Protein AF-A0A6C0DTZ5-F1 (afdb_monomer_lite)

Structure (mmCIF, N/CA/C/O backbone):
data_AF-A0A6C0DTZ5-F1
#
_entry.id   AF-A0A6C0DTZ5-F1
#
loop_
_atom_site.group_PDB
_atom_site.id
_atom_site.type_symbol
_atom_site.label_atom_id
_atom_site.label_alt_id
_atom_site.label_comp_id
_atom_site.label_asym_id
_atom_site.label_entity_id
_atom_site.label_seq_id
_atom_site.pdbx_PDB_ins_code
_atom_site.Cartn_x
_atom_site.Cartn_y
_atom_site.Cartn_z
_atom_site.occupancy
_atom_site.B_iso_or_equiv
_atom_site.auth_seq_id
_atom_site.auth_comp_id
_atom_site.auth_asym_id
_atom_site.auth_atom_id
_atom_site.pdbx_PDB_model_num
ATOM 1 N N . MET A 1 1 ? -18.848 19.310 13.574 1.00 46.12 1 MET A N 1
ATOM 2 C CA . MET A 1 1 ? -18.936 17.862 13.300 1.00 46.12 1 MET A CA 1
ATOM 3 C C . MET A 1 1 ? -18.541 17.662 11.852 1.00 46.12 1 MET A C 1
ATOM 5 O O . MET A 1 1 ? -19.363 17.896 10.980 1.00 46.12 1 MET A O 1
ATOM 9 N N . GLU A 1 2 ? -17.283 17.332 11.573 1.00 58.78 2 GLU A N 1
ATOM 10 C CA . GLU A 1 2 ? -16.957 16.847 10.229 1.00 58.78 2 GLU A CA 1
ATOM 11 C C . GLU A 1 2 ? -17.621 15.480 10.046 1.00 58.78 2 GLU A C 1
ATOM 13 O O . GLU A 1 2 ? -17.619 14.657 10.965 1.00 58.78 2 GLU A O 1
ATOM 18 N N . SER A 1 3 ? -18.248 15.264 8.890 1.00 81.94 3 SER A N 1
ATOM 19 C CA . SER A 1 3 ? -18.890 13.987 8.575 1.00 81.94 3 SER A CA 1
ATOM 20 C C . SER A 1 3 ? -17.844 12.871 8.601 1.00 81.94 3 SER A C 1
ATOM 22 O O . SER A 1 3 ? -16.764 13.026 8.031 1.00 81.94 3 SER A O 1
ATOM 24 N N . GLN A 1 4 ? -18.155 11.731 9.232 1.00 81.19 4 GLN A N 1
ATOM 25 C CA . GLN A 1 4 ? -17.266 10.559 9.243 1.00 81.19 4 GLN A CA 1
ATOM 26 C C . GLN A 1 4 ? -16.823 10.166 7.827 1.00 81.19 4 GLN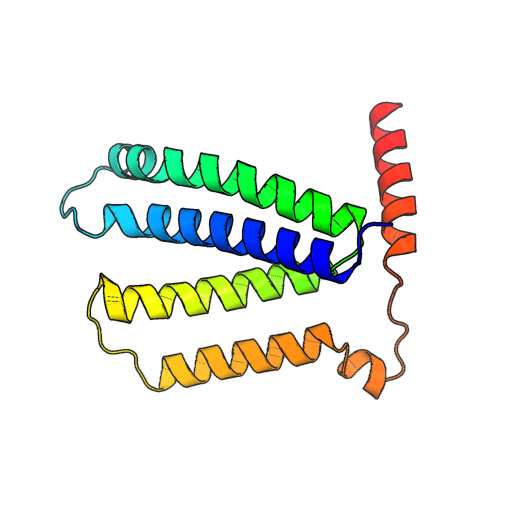 A C 1
ATOM 28 O O . GLN A 1 4 ? -15.672 9.791 7.627 1.00 81.19 4 GLN A O 1
ATOM 33 N N . VAL A 1 5 ? -17.700 10.341 6.835 1.00 86.00 5 VAL A N 1
ATOM 34 C CA . VAL A 1 5 ? -17.412 10.069 5.421 1.00 86.00 5 VAL A CA 1
ATOM 35 C C . VAL A 1 5 ? -16.280 10.953 4.890 1.00 86.00 5 VAL A C 1
ATOM 37 O O . VAL A 1 5 ? -15.402 10.461 4.189 1.00 86.00 5 VAL A O 1
ATOM 40 N N . ILE A 1 6 ? -16.252 12.237 5.261 1.00 89.50 6 ILE A N 1
ATOM 41 C CA . ILE A 1 6 ? -15.192 13.167 4.841 1.00 89.50 6 ILE A CA 1
ATOM 42 C C . ILE A 1 6 ? -13.842 12.716 5.408 1.00 89.50 6 ILE A C 1
ATOM 44 O O . ILE A 1 6 ? -12.853 12.691 4.681 1.00 89.50 6 ILE A O 1
ATOM 48 N N . ASN A 1 7 ? -13.811 12.283 6.672 1.00 89.25 7 ASN A N 1
ATOM 49 C CA . ASN A 1 7 ? -12.591 11.774 7.303 1.00 89.25 7 ASN A CA 1
ATOM 50 C C . ASN A 1 7 ? -12.082 10.492 6.639 1.00 89.25 7 ASN A C 1
ATOM 52 O O . ASN A 1 7 ? -10.876 10.351 6.450 1.00 89.25 7 ASN A O 1
ATOM 56 N N . TYR A 1 8 ? -12.982 9.592 6.233 1.00 89.12 8 TYR A N 1
ATOM 57 C CA . TYR A 1 8 ? -12.628 8.413 5.440 1.00 89.12 8 TYR A CA 1
ATOM 58 C C . TYR A 1 8 ? -12.036 8.787 4.081 1.00 89.12 8 TYR A C 1
ATOM 60 O O . TYR A 1 8 ? -10.986 8.268 3.713 1.00 89.12 8 TYR A O 1
ATOM 68 N N . ILE A 1 9 ? -12.677 9.702 3.348 1.00 92.44 9 ILE A N 1
ATOM 69 C CA . ILE A 1 9 ? -12.192 10.157 2.038 1.00 92.44 9 ILE A CA 1
ATOM 70 C C . ILE A 1 9 ? -10.809 10.795 2.175 1.00 92.44 9 ILE A C 1
ATOM 72 O O . ILE A 1 9 ? -9.903 10.474 1.407 1.00 92.44 9 ILE A O 1
ATOM 76 N N . LEU A 1 10 ? -10.625 11.669 3.165 1.00 93.88 10 LEU A N 1
ATOM 77 C CA . LEU A 1 10 ? -9.354 12.341 3.412 1.00 93.88 10 LEU A CA 1
ATOM 78 C C . LEU A 1 10 ? -8.257 11.343 3.799 1.00 93.88 10 LEU A C 1
ATOM 80 O O . LEU A 1 10 ? -7.167 11.384 3.230 1.00 93.88 10 LEU A O 1
ATOM 84 N N . PHE A 1 11 ? -8.564 10.413 4.708 1.00 94.38 11 PHE A N 1
ATOM 85 C CA . PHE A 1 11 ? -7.672 9.317 5.079 1.00 94.38 11 PHE A CA 1
ATOM 86 C C . PHE A 1 11 ? -7.237 8.512 3.851 1.00 94.38 11 PHE A C 1
ATOM 88 O O . PHE A 1 11 ? -6.039 8.372 3.612 1.00 94.38 11 PHE A O 1
ATOM 95 N N . PHE A 1 12 ? -8.189 8.029 3.048 1.00 93.88 12 PHE A N 1
ATOM 96 C CA . PHE A 1 12 ? -7.884 7.225 1.867 1.00 93.88 12 PHE A CA 1
ATOM 97 C C . PHE A 1 12 ? -7.110 8.018 0.818 1.00 93.88 12 PHE A C 1
ATOM 99 O O . PHE A 1 12 ? -6.212 7.470 0.193 1.00 93.88 12 PHE A O 1
ATOM 106 N N . THR A 1 13 ? -7.397 9.309 0.652 1.00 95.06 13 THR A N 1
ATOM 107 C CA . THR A 1 13 ? -6.659 10.168 -0.282 1.00 95.06 13 THR A CA 1
ATOM 108 C C . THR A 1 13 ? -5.193 10.283 0.129 1.00 95.06 13 THR A C 1
ATOM 110 O O . THR A 1 13 ? -4.305 10.020 -0.679 1.00 95.06 13 THR A O 1
ATOM 113 N N . LEU A 1 14 ? -4.926 10.613 1.396 1.00 95.88 14 LEU A N 1
ATOM 114 C CA . LEU A 1 14 ? -3.561 10.707 1.924 1.00 95.88 14 LEU A CA 1
ATOM 115 C C . LEU A 1 14 ? -2.836 9.360 1.851 1.00 95.88 14 LEU A C 1
ATOM 117 O O . LEU A 1 14 ? -1.683 9.302 1.432 1.00 95.88 14 LEU A O 1
ATOM 121 N N . PHE A 1 15 ? -3.531 8.281 2.209 1.00 95.06 15 PHE A N 1
ATOM 122 C CA . PHE A 1 15 ? -3.008 6.923 2.141 1.00 95.06 15 PHE A CA 1
ATOM 123 C C . PHE A 1 15 ? -2.617 6.538 0.710 1.00 95.06 15 PHE A C 1
ATOM 125 O O . PHE A 1 15 ? -1.487 6.119 0.479 1.00 95.06 15 PHE A O 1
ATOM 132 N N . VAL A 1 16 ? -3.509 6.730 -0.266 1.00 94.94 16 VAL A N 1
ATOM 133 C CA . VAL A 1 16 ? -3.245 6.406 -1.675 1.00 94.94 16 VAL A CA 1
ATOM 134 C C . VAL A 1 16 ? -2.090 7.239 -2.223 1.00 94.94 16 VAL A C 1
ATOM 136 O O . VAL A 1 16 ? -1.255 6.694 -2.944 1.00 94.94 16 VAL A O 1
ATOM 139 N N . ILE A 1 17 ? -1.999 8.527 -1.872 1.00 95.44 17 ILE A N 1
ATOM 140 C CA . ILE A 1 17 ? -0.881 9.388 -2.285 1.00 95.44 17 ILE A CA 1
ATOM 141 C C . ILE A 1 17 ? 0.441 8.865 -1.713 1.00 95.44 17 ILE A C 1
ATOM 143 O O . ILE A 1 17 ? 1.374 8.642 -2.484 1.00 95.44 17 ILE A O 1
ATOM 147 N N . GLY A 1 18 ? 0.516 8.628 -0.399 1.00 94.62 18 GLY A N 1
ATOM 148 C CA . GLY A 1 18 ? 1.728 8.116 0.248 1.00 94.62 18 GLY A CA 1
ATOM 149 C C . GLY A 1 18 ? 2.166 6.779 -0.347 1.00 94.62 18 GLY A C 1
ATOM 150 O O . GLY A 1 18 ? 3.269 6.651 -0.877 1.00 94.62 18 GLY A O 1
ATOM 151 N N . GLN A 1 19 ? 1.244 5.818 -0.414 1.00 93.81 19 GLN A N 1
ATOM 152 C CA . GLN A 1 19 ? 1.536 4.507 -0.983 1.00 93.81 19 GLN A CA 1
ATOM 153 C C . GLN A 1 19 ? 1.962 4.590 -2.453 1.00 93.81 19 GLN A C 1
ATOM 155 O O . GLN A 1 19 ? 2.898 3.906 -2.859 1.00 93.81 19 GLN A O 1
ATOM 160 N N . SER A 1 20 ? 1.351 5.463 -3.256 1.00 93.38 20 SER A N 1
ATOM 161 C CA . SER A 1 20 ? 1.785 5.672 -4.643 1.00 93.38 20 SER A CA 1
ATOM 162 C C . SER A 1 20 ? 3.213 6.218 -4.723 1.00 93.38 20 SER A C 1
ATOM 164 O O . SER A 1 20 ? 3.978 5.784 -5.583 1.00 93.38 20 SER A O 1
ATOM 166 N N . LEU A 1 21 ? 3.604 7.123 -3.817 1.00 94.38 21 LEU A N 1
ATOM 167 C CA . LEU A 1 21 ? 4.970 7.649 -3.745 1.00 94.38 21 LEU 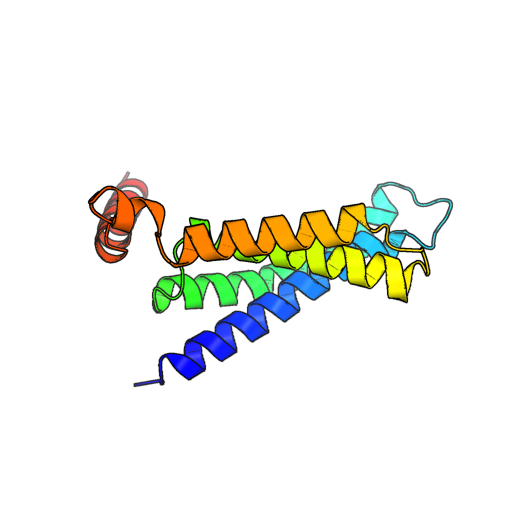A CA 1
ATOM 168 C C . LEU A 1 21 ? 5.979 6.552 -3.401 1.00 94.38 21 LEU A C 1
ATOM 170 O O . LEU A 1 21 ? 6.993 6.449 -4.090 1.00 94.38 21 LEU A O 1
ATOM 174 N N . VAL A 1 22 ? 5.688 5.690 -2.420 1.00 91.50 22 VAL A N 1
ATOM 175 C CA . VAL A 1 22 ? 6.542 4.523 -2.111 1.00 91.50 22 VAL A CA 1
ATOM 176 C C . VAL A 1 22 ? 6.713 3.635 -3.328 1.00 91.50 22 VAL A C 1
ATOM 178 O O . VAL A 1 22 ? 7.830 3.219 -3.639 1.00 91.50 22 VAL A O 1
ATOM 181 N N . MET A 1 23 ? 5.619 3.353 -4.033 1.00 91.50 23 MET A N 1
ATOM 182 C CA . MET A 1 23 ? 5.659 2.509 -5.220 1.00 91.50 23 MET A CA 1
ATOM 183 C C . MET A 1 23 ? 6.531 3.139 -6.309 1.00 91.50 23 MET A C 1
ATOM 185 O O . MET A 1 23 ? 7.421 2.475 -6.832 1.00 91.50 23 MET A O 1
ATOM 189 N N . ILE A 1 24 ? 6.380 4.434 -6.592 1.00 89.75 24 ILE A N 1
ATOM 190 C CA . ILE A 1 24 ? 7.261 5.129 -7.541 1.00 89.75 24 ILE A CA 1
ATOM 191 C C . ILE A 1 24 ? 8.720 5.052 -7.077 1.00 89.75 24 ILE A C 1
ATOM 193 O O . ILE A 1 24 ? 9.579 4.641 -7.853 1.00 89.75 24 ILE A O 1
ATOM 197 N N . GLY A 1 25 ? 9.006 5.370 -5.813 1.00 90.25 25 GLY A N 1
ATOM 198 C CA . GLY A 1 25 ? 10.362 5.331 -5.258 1.00 90.25 25 GLY A CA 1
ATOM 199 C C . GLY A 1 25 ? 11.003 3.941 -5.275 1.00 90.25 25 GLY A C 1
ATOM 200 O O . GLY A 1 25 ? 12.213 3.832 -5.454 1.00 90.25 25 GLY A O 1
ATOM 201 N N . SER A 1 26 ? 10.204 2.881 -5.150 1.00 88.06 26 SER A N 1
ATOM 202 C CA . SER A 1 26 ? 10.677 1.490 -5.213 1.00 88.06 26 SER A CA 1
ATOM 203 C C . SER A 1 26 ? 11.040 1.063 -6.634 1.00 88.06 26 SER A C 1
ATOM 205 O O . SER A 1 26 ? 11.917 0.225 -6.825 1.00 88.06 26 SER A O 1
ATOM 207 N N . PHE A 1 27 ? 10.372 1.636 -7.637 1.00 88.69 27 PHE A N 1
ATOM 208 C CA . PHE A 1 27 ? 10.495 1.225 -9.034 1.00 88.69 27 PHE A CA 1
ATOM 209 C C . PHE A 1 27 ? 11.260 2.218 -9.919 1.00 88.69 27 PHE A C 1
ATOM 211 O O . PHE A 1 27 ? 11.618 1.873 -11.044 1.00 88.69 27 PHE A O 1
ATOM 218 N N . ILE A 1 28 ? 11.575 3.419 -9.423 1.00 88.06 28 ILE A N 1
ATOM 219 C CA . ILE A 1 28 ? 12.303 4.454 -10.173 1.00 88.06 28 ILE A CA 1
ATOM 220 C C . ILE A 1 28 ? 13.701 4.009 -10.608 1.00 88.06 28 ILE A C 1
ATOM 222 O O . ILE A 1 28 ? 14.198 4.461 -11.634 1.00 88.06 28 ILE A O 1
ATOM 226 N N . SER A 1 29 ? 14.330 3.106 -9.856 1.00 87.25 29 SER A N 1
ATOM 227 C CA . SER A 1 29 ? 15.660 2.582 -10.165 1.00 87.25 29 SER A CA 1
ATOM 228 C C . SER A 1 29 ? 15.650 1.515 -11.267 1.00 87.25 29 SER A C 1
ATOM 230 O O . SER A 1 29 ? 16.694 1.263 -11.863 1.00 87.25 29 SER A O 1
ATOM 232 N N . LEU A 1 30 ? 14.491 0.926 -11.597 1.00 83.75 30 LEU A N 1
ATOM 233 C CA . LEU A 1 30 ? 14.384 -0.173 -12.568 1.00 83.75 30 LEU A CA 1
ATOM 234 C C . LEU A 1 30 ? 14.976 0.110 -13.961 1.00 83.75 30 LEU A C 1
ATOM 236 O O . LEU A 1 30 ? 15.568 -0.806 -14.533 1.00 83.75 30 LEU A O 1
ATOM 240 N N . PRO A 1 31 ? 14.823 1.306 -14.565 1.00 85.62 31 PRO A N 1
ATOM 241 C CA . PRO A 1 31 ? 15.328 1.556 -15.917 1.00 85.62 31 PRO A CA 1
ATOM 242 C C . PRO A 1 31 ? 16.859 1.627 -16.008 1.00 85.62 31 PRO A C 1
ATOM 244 O O . PRO A 1 31 ? 17.414 1.580 -17.109 1.00 85.62 31 PRO A O 1
ATOM 247 N N . TYR A 1 32 ? 17.555 1.767 -14.880 1.00 86.69 32 TYR A N 1
ATOM 248 C CA . TYR A 1 32 ? 18.993 1.992 -14.839 1.00 86.69 32 TYR A CA 1
ATOM 249 C C . TYR A 1 32 ? 19.737 0.669 -14.627 1.00 86.69 32 TYR A C 1
ATOM 251 O O . TYR A 1 32 ? 19.561 -0.013 -13.624 1.00 86.69 32 TYR A O 1
ATOM 259 N N . LYS A 1 33 ? 20.611 0.305 -15.572 1.00 81.50 33 LYS A N 1
ATOM 260 C CA . LYS A 1 33 ? 21.296 -1.002 -15.567 1.00 81.50 33 LYS A CA 1
ATOM 261 C C . LYS A 1 33 ? 22.445 -1.112 -14.560 1.00 81.50 33 LYS A C 1
ATOM 263 O O . LYS A 1 33 ? 22.712 -2.205 -14.082 1.00 81.50 33 LYS A O 1
ATOM 268 N N . ASN A 1 34 ? 23.110 0.003 -14.255 1.00 85.62 34 ASN A N 1
ATOM 269 C CA . ASN A 1 34 ? 24.310 0.051 -13.415 1.00 85.62 34 ASN A CA 1
ATOM 270 C C . ASN A 1 34 ? 24.168 1.151 -12.353 1.00 85.62 34 ASN A C 1
ATOM 272 O O . ASN A 1 34 ? 24.815 2.190 -12.450 1.00 85.62 34 ASN A O 1
ATOM 276 N N . LEU A 1 35 ? 23.288 0.942 -11.375 1.00 87.88 35 LEU A N 1
ATOM 277 C CA . LEU A 1 35 ? 23.164 1.813 -10.205 1.00 87.88 35 LEU A CA 1
ATOM 278 C C . LEU A 1 35 ? 23.969 1.238 -9.046 1.00 87.88 35 LEU A C 1
ATOM 280 O O . LEU A 1 35 ? 23.789 0.080 -8.665 1.00 87.88 35 LEU A O 1
ATOM 284 N N . SER A 1 36 ? 24.810 2.063 -8.433 1.00 92.62 36 SER A N 1
ATOM 285 C CA . SER A 1 36 ? 25.323 1.753 -7.103 1.00 92.62 36 SER A CA 1
ATOM 286 C C . SER A 1 36 ? 24.195 1.837 -6.068 1.00 92.62 36 SER A C 1
ATOM 288 O O . SER A 1 36 ? 23.212 2.568 -6.232 1.00 92.62 36 SER A O 1
ATOM 290 N N . MET A 1 37 ? 24.352 1.126 -4.949 1.00 89.62 37 MET A N 1
ATOM 291 C CA . MET A 1 37 ? 23.391 1.167 -3.839 1.00 89.62 37 MET A CA 1
ATOM 292 C C . MET A 1 37 ? 23.124 2.605 -3.363 1.00 89.62 37 MET A C 1
ATOM 294 O O . MET A 1 37 ? 21.992 2.963 -3.044 1.00 89.62 37 MET A O 1
ATOM 298 N N . TRP A 1 38 ? 24.158 3.449 -3.366 1.00 92.44 38 TRP A N 1
ATOM 299 C CA . TRP A 1 38 ? 24.064 4.838 -2.928 1.00 92.44 38 TRP A CA 1
ATOM 300 C C . TRP A 1 38 ? 23.254 5.718 -3.881 1.00 92.44 38 TRP A C 1
ATOM 302 O O . TRP A 1 38 ? 22.480 6.567 -3.443 1.00 92.44 38 TRP A O 1
ATOM 312 N N . GLU A 1 39 ? 23.400 5.513 -5.186 1.00 91.88 39 GLU A N 1
ATOM 313 C CA . GLU A 1 39 ? 22.617 6.241 -6.183 1.00 91.88 39 GLU A CA 1
ATOM 314 C C . GLU A 1 39 ? 21.149 5.816 -6.146 1.00 91.88 39 GLU A C 1
ATOM 316 O O . GLU A 1 39 ? 20.271 6.677 -6.150 1.00 91.88 39 GLU A O 1
ATOM 321 N N . SER A 1 40 ? 20.880 4.511 -6.009 1.00 91.12 40 SER A N 1
ATOM 322 C CA . SER A 1 40 ? 19.512 4.010 -5.847 1.00 91.12 40 SER A CA 1
ATOM 323 C C . SER A 1 40 ? 18.855 4.595 -4.598 1.00 91.12 40 SER A C 1
ATOM 325 O O . SER A 1 40 ? 17.705 5.027 -4.658 1.00 91.12 40 SER A O 1
ATOM 327 N N . LEU A 1 41 ? 19.588 4.666 -3.480 1.00 91.31 41 LEU A N 1
ATOM 328 C CA . LEU A 1 41 ? 19.078 5.249 -2.242 1.00 91.31 41 LEU A CA 1
ATOM 329 C C . LEU A 1 41 ? 18.726 6.729 -2.423 1.00 91.31 41 LEU A C 1
ATOM 331 O O . LEU A 1 41 ? 17.646 7.157 -2.022 1.00 91.31 41 LEU A O 1
ATOM 335 N N . LYS A 1 42 ? 19.615 7.511 -3.046 1.00 93.50 42 LYS A N 1
ATOM 336 C CA . LYS A 1 42 ? 19.373 8.936 -3.320 1.00 93.50 42 LYS A CA 1
ATOM 337 C C . LYS A 1 42 ? 18.149 9.156 -4.201 1.00 93.50 42 LYS A C 1
ATOM 339 O O . LYS A 1 42 ? 17.411 10.107 -3.965 1.00 93.50 42 LYS A O 1
ATOM 344 N N . MET A 1 43 ? 17.927 8.285 -5.185 1.00 93.06 43 MET A N 1
ATOM 345 C CA . MET A 1 43 ? 16.740 8.342 -6.037 1.00 93.06 43 MET A CA 1
ATOM 346 C C . MET A 1 43 ? 15.459 8.011 -5.264 1.00 93.06 43 MET A C 1
ATOM 348 O O . MET A 1 43 ? 14.451 8.678 -5.474 1.00 93.06 43 MET A O 1
ATOM 352 N N . SER A 1 44 ? 15.484 7.031 -4.353 1.00 93.19 44 SER A N 1
ATOM 353 C CA . SER A 1 44 ? 14.305 6.645 -3.562 1.00 93.19 44 SER A CA 1
ATOM 354 C C . SER A 1 44 ? 13.997 7.600 -2.403 1.00 93.19 44 SER A C 1
ATOM 356 O O . SER A 1 44 ? 12.838 7.766 -2.029 1.00 93.19 44 SER A O 1
ATOM 358 N N . LEU A 1 45 ? 15.019 8.246 -1.830 1.00 93.19 45 LEU A N 1
ATOM 359 C CA . LEU A 1 45 ? 14.912 9.079 -0.629 1.00 93.19 45 LEU A CA 1
ATOM 360 C C . LEU A 1 45 ? 13.829 10.176 -0.690 1.00 93.19 45 LEU A C 1
ATOM 362 O O . LEU A 1 45 ? 13.059 10.264 0.268 1.00 93.19 45 LEU A O 1
ATOM 366 N N . PRO A 1 46 ? 13.703 10.993 -1.760 1.00 93.75 46 PRO A N 1
ATOM 367 C CA . PRO A 1 46 ? 12.659 12.020 -1.813 1.00 93.75 46 PRO A CA 1
ATOM 368 C C . PRO A 1 46 ? 11.245 11.426 -1.758 1.00 93.75 46 PRO A C 1
ATOM 370 O O . PRO A 1 46 ? 10.355 12.024 -1.157 1.00 93.75 46 PRO A O 1
ATOM 373 N N . PHE A 1 47 ? 11.041 10.236 -2.327 1.00 94.44 47 PHE A N 1
ATOM 374 C CA . PHE A 1 47 ? 9.748 9.553 -2.310 1.00 94.44 47 PHE A CA 1
ATOM 375 C C . PHE A 1 47 ? 9.422 8.974 -0.940 1.00 94.44 47 PHE A C 1
ATOM 377 O O . PHE A 1 47 ? 8.291 9.107 -0.491 1.00 94.44 47 PHE A O 1
ATOM 384 N N . VAL A 1 48 ? 10.408 8.381 -0.261 1.00 92.19 48 VAL A N 1
ATOM 385 C CA . VAL A 1 48 ? 10.242 7.864 1.108 1.00 92.19 48 VAL A CA 1
ATOM 386 C C . VAL A 1 48 ? 9.929 9.000 2.076 1.00 92.19 48 VAL A C 1
ATOM 388 O O . VAL A 1 48 ? 9.047 8.875 2.919 1.00 92.19 48 VAL A O 1
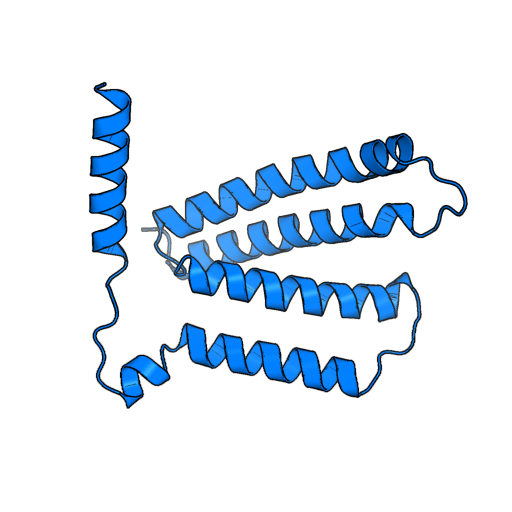ATOM 391 N N . TRP A 1 49 ? 10.623 10.131 1.942 1.00 93.75 49 TRP A N 1
ATOM 392 C CA . TRP A 1 49 ? 10.365 11.292 2.787 1.00 93.75 49 TRP A CA 1
ATOM 393 C C . TRP A 1 49 ? 8.967 11.878 2.547 1.00 93.75 49 TRP A C 1
ATOM 395 O O . TRP A 1 49 ? 8.259 12.201 3.501 1.00 93.75 49 TRP A O 1
ATOM 405 N N . ALA A 1 50 ? 8.543 11.966 1.282 1.00 94.94 50 ALA A N 1
ATOM 406 C CA . ALA A 1 50 ? 7.204 12.420 0.936 1.00 94.94 50 ALA A CA 1
ATOM 407 C C . ALA A 1 50 ? 6.119 11.437 1.412 1.00 94.94 50 ALA A C 1
ATOM 409 O O . ALA A 1 50 ? 5.156 11.873 2.039 1.00 94.94 50 ALA A O 1
ATOM 410 N N . ASP A 1 51 ? 6.282 10.128 1.188 1.00 94.56 51 ASP A N 1
ATOM 411 C CA . ASP A 1 51 ? 5.377 9.101 1.724 1.00 94.56 51 ASP A CA 1
ATOM 412 C C . ASP A 1 51 ? 5.230 9.231 3.233 1.00 94.56 51 ASP A C 1
ATOM 414 O O . ASP A 1 51 ? 4.109 9.328 3.725 1.00 94.56 51 ASP A O 1
ATOM 418 N N . TRP A 1 52 ? 6.348 9.311 3.957 1.00 93.56 52 TRP A N 1
ATOM 419 C CA . TRP A 1 52 ? 6.327 9.433 5.406 1.00 93.56 52 TRP A CA 1
ATOM 420 C C . TRP A 1 52 ? 5.463 10.613 5.866 1.00 93.56 52 TRP A C 1
ATOM 422 O O . TRP A 1 52 ? 4.679 10.464 6.806 1.00 93.56 52 TRP A O 1
ATOM 432 N N . LEU A 1 53 ? 5.530 11.757 5.177 1.00 95.31 53 LEU A N 1
ATOM 433 C CA . LEU A 1 53 ? 4.688 12.917 5.466 1.00 95.31 53 LEU A CA 1
ATOM 434 C C . LEU A 1 53 ? 3.194 12.606 5.267 1.00 95.31 53 LEU A C 1
ATOM 436 O O . LEU A 1 53 ? 2.397 12.812 6.185 1.00 95.31 53 LEU A O 1
ATOM 440 N N . PHE A 1 54 ? 2.800 12.073 4.108 1.00 95.88 54 PHE A N 1
ATOM 441 C CA . PHE A 1 54 ? 1.394 11.754 3.817 1.00 95.88 54 PHE A CA 1
ATOM 442 C C . PHE A 1 54 ? 0.846 10.646 4.722 1.00 95.88 54 PHE A C 1
ATOM 444 O O . PHE A 1 54 ? -0.260 10.764 5.259 1.00 95.88 54 PHE A O 1
ATOM 451 N N . LEU A 1 55 ? 1.632 9.594 4.937 1.00 93.38 55 LEU A N 1
ATOM 452 C CA . LEU A 1 55 ? 1.257 8.451 5.755 1.00 93.38 55 LEU A CA 1
ATOM 453 C C . LEU A 1 55 ? 1.143 8.836 7.231 1.00 93.38 55 LEU A C 1
ATOM 455 O O . LEU A 1 55 ? 0.229 8.369 7.907 1.00 93.38 55 LEU A O 1
ATOM 459 N N . THR A 1 56 ? 1.989 9.746 7.721 1.00 94.19 56 THR A N 1
ATOM 460 C CA . THR A 1 56 ? 1.868 10.288 9.083 1.00 94.19 56 THR A CA 1
ATOM 461 C C . THR A 1 56 ? 0.524 10.988 9.269 1.00 94.19 56 THR A C 1
ATOM 463 O O . THR A 1 56 ? -0.189 10.689 10.228 1.00 94.19 56 THR A O 1
ATOM 466 N N . PHE A 1 57 ? 0.112 11.852 8.335 1.00 94.06 57 PHE A N 1
ATOM 467 C CA . PHE A 1 57 ? -1.204 12.495 8.413 1.00 94.06 57 PHE A CA 1
ATOM 468 C C . PHE A 1 57 ? -2.360 11.493 8.300 1.00 94.06 57 PHE A C 1
ATOM 470 O O . PHE A 1 57 ? -3.345 11.609 9.035 1.00 94.06 57 PHE A O 1
ATOM 477 N N . ALA A 1 58 ? -2.234 10.480 7.439 1.00 93.38 58 ALA A N 1
ATOM 478 C CA . ALA A 1 58 ? -3.224 9.412 7.336 1.00 93.38 58 ALA A CA 1
ATOM 479 C C . ALA A 1 58 ? -3.362 8.642 8.663 1.00 93.38 58 ALA A C 1
ATOM 481 O O . ALA A 1 58 ? -4.473 8.465 9.160 1.00 93.38 58 ALA A O 1
ATOM 482 N N . ILE A 1 59 ? -2.248 8.255 9.294 1.00 90.88 59 ILE A N 1
ATOM 483 C CA . ILE A 1 59 ? -2.236 7.556 10.589 1.00 90.88 59 ILE A CA 1
ATOM 484 C C . ILE A 1 59 ? -2.797 8.451 11.705 1.00 90.88 59 ILE A C 1
ATOM 486 O O . ILE A 1 59 ? -3.531 7.983 12.578 1.00 90.88 59 ILE A O 1
ATOM 490 N N . MET A 1 60 ? -2.511 9.754 11.675 1.00 90.88 60 MET A N 1
ATOM 491 C CA . MET A 1 60 ? -3.099 10.699 12.625 1.00 90.88 60 MET A CA 1
ATOM 492 C C . MET A 1 60 ? -4.625 10.748 12.505 1.00 90.88 60 MET A C 1
ATOM 494 O O . MET A 1 60 ? -5.311 10.675 13.525 1.00 90.88 60 MET A O 1
ATOM 498 N N . LEU A 1 61 ? -5.174 10.832 11.289 1.00 90.88 61 LEU A N 1
ATOM 499 C CA . LEU A 1 61 ? -6.625 10.794 11.063 1.00 90.88 61 LEU A CA 1
ATOM 500 C C . LEU A 1 61 ? -7.231 9.453 11.476 1.00 90.88 61 LEU A C 1
ATOM 502 O O . LEU A 1 61 ? -8.265 9.429 12.148 1.00 90.88 61 LEU A O 1
ATOM 506 N N . LEU A 1 62 ? -6.551 8.358 11.134 1.00 88.81 62 LEU A N 1
ATOM 507 C CA . LEU A 1 62 ? -6.918 7.000 11.514 1.00 88.81 62 LEU A CA 1
ATOM 508 C C . LEU A 1 62 ? -7.109 6.880 13.031 1.00 88.81 62 LEU A C 1
ATOM 510 O O . LEU A 1 62 ? -8.173 6.457 13.480 1.00 88.81 62 LEU A O 1
ATOM 514 N N . HIS A 1 63 ? -6.124 7.310 13.826 1.00 87.81 63 HIS A N 1
ATOM 515 C CA . HIS A 1 63 ? -6.186 7.260 15.291 1.00 87.81 63 HIS A CA 1
ATOM 516 C C . HIS A 1 63 ? -7.136 8.302 15.900 1.00 87.81 63 HIS A C 1
ATOM 518 O O . HIS A 1 63 ? -7.758 8.064 16.943 1.00 87.81 63 HIS A O 1
ATOM 524 N N . LYS A 1 64 ? -7.251 9.483 15.285 1.00 88.56 64 LYS A N 1
ATOM 525 C CA . LYS A 1 64 ? -8.123 10.555 15.779 1.00 88.56 64 LYS A CA 1
ATOM 526 C C . LYS A 1 64 ? -9.597 10.180 15.649 1.00 88.56 64 LYS A C 1
ATOM 528 O O . LYS A 1 64 ? -10.359 10.442 16.576 1.00 88.56 64 LYS A O 1
ATOM 533 N N . HIS A 1 65 ? -9.971 9.541 14.543 1.00 86.50 65 HIS A N 1
ATOM 534 C CA . HIS A 1 65 ? -11.357 9.199 14.222 1.00 86.50 65 HIS A CA 1
ATOM 535 C C . HIS A 1 65 ? -11.675 7.702 14.346 1.00 86.50 65 HIS A C 1
ATOM 537 O O . HIS A 1 65 ? -12.805 7.313 14.070 1.00 86.50 65 HIS A O 1
ATOM 543 N N . SER A 1 66 ? -10.716 6.882 14.798 1.00 84.12 66 SER A N 1
ATOM 544 C CA . SER A 1 66 ? -10.842 5.419 14.945 1.00 84.12 66 SER A CA 1
ATOM 545 C C . SER A 1 66 ? -11.402 4.752 13.685 1.00 84.12 66 SER A C 1
ATOM 547 O O . SER A 1 66 ? -12.324 3.946 13.765 1.00 84.12 66 SER A O 1
ATOM 549 N N . LEU A 1 67 ? -10.878 5.147 12.517 1.00 82.81 67 LEU A N 1
ATOM 550 C CA . LEU A 1 67 ? -11.442 4.752 11.220 1.00 82.81 67 LEU A CA 1
ATOM 551 C C . LEU A 1 67 ? -11.275 3.247 10.968 1.00 82.81 67 LEU A C 1
ATOM 553 O O . LEU A 1 67 ? -12.235 2.573 10.636 1.00 82.81 67 LEU A O 1
ATOM 557 N N . LEU A 1 68 ? -10.071 2.714 11.175 1.00 84.75 68 LEU A N 1
ATOM 558 C CA . LEU A 1 68 ? -9.743 1.296 11.026 1.00 84.75 68 LEU A CA 1
ATOM 559 C C . LEU A 1 68 ? -8.964 0.819 12.256 1.00 84.75 68 LEU A C 1
ATOM 561 O O . LEU A 1 68 ? -8.327 1.601 12.972 1.00 84.75 68 LEU A O 1
ATOM 565 N N . THR A 1 69 ? -8.983 -0.484 12.508 1.00 85.12 69 THR A N 1
ATOM 566 C CA . THR A 1 69 ? -8.047 -1.116 13.448 1.00 85.12 69 THR A CA 1
ATOM 567 C C . THR A 1 69 ? -6.629 -1.129 12.875 1.00 85.12 69 THR A C 1
ATOM 569 O O . THR A 1 69 ? -6.434 -1.089 11.659 1.00 85.12 69 THR A O 1
ATOM 572 N N . ASN A 1 70 ? -5.617 -1.223 13.743 1.00 83.75 70 ASN A N 1
ATOM 573 C CA . ASN A 1 70 ? -4.217 -1.301 13.307 1.00 83.75 70 ASN A CA 1
ATOM 574 C C . ASN A 1 70 ? -3.989 -2.486 12.355 1.00 83.75 70 ASN A C 1
ATOM 576 O O . ASN A 1 70 ? -3.269 -2.368 11.369 1.00 83.75 70 ASN A O 1
ATOM 580 N N . THR A 1 71 ? -4.647 -3.613 12.624 1.00 86.50 71 THR A N 1
ATOM 581 C CA . THR A 1 71 ? -4.581 -4.806 11.779 1.00 86.50 71 THR A CA 1
ATOM 582 C C . THR A 1 71 ? -5.259 -4.586 10.429 1.00 86.50 71 THR A C 1
ATOM 584 O O . THR A 1 71 ? -4.661 -4.897 9.403 1.00 86.50 71 THR A O 1
ATOM 587 N N . GLN A 1 72 ? -6.467 -4.010 10.402 1.00 86.00 72 GLN A N 1
ATOM 588 C CA . GLN A 1 72 ? -7.158 -3.681 9.149 1.00 86.00 72 GLN A CA 1
ATOM 589 C C . GLN A 1 72 ? -6.339 -2.704 8.299 1.00 86.00 72 GLN A C 1
ATOM 591 O O . GLN A 1 72 ? -6.193 -2.930 7.106 1.00 86.00 72 GLN A O 1
ATOM 596 N N . PHE A 1 73 ? -5.727 -1.683 8.909 1.00 89.88 73 PHE A N 1
ATOM 597 C CA . PHE A 1 73 ? -4.823 -0.760 8.217 1.00 89.88 73 PHE A CA 1
ATOM 598 C C . PHE A 1 73 ? -3.649 -1.483 7.537 1.00 89.88 73 PHE A C 1
ATOM 600 O O . PHE A 1 73 ? -3.370 -1.236 6.364 1.00 89.88 73 PHE A O 1
ATOM 607 N N . LEU A 1 74 ? -2.988 -2.405 8.246 1.00 90.31 74 LEU A N 1
ATOM 608 C CA . LEU A 1 74 ? -1.893 -3.199 7.681 1.00 90.31 74 LEU A CA 1
ATOM 609 C C . LEU A 1 74 ? -2.365 -4.099 6.534 1.00 90.31 74 LEU A C 1
ATOM 611 O O . LEU A 1 74 ? -1.680 -4.201 5.518 1.00 90.31 74 LEU A O 1
ATOM 615 N N . PHE A 1 75 ? -3.540 -4.719 6.650 1.00 90.31 75 PHE A N 1
ATOM 616 C CA . PHE A 1 75 ? -4.106 -5.489 5.544 1.00 90.31 75 PHE A CA 1
ATOM 617 C C . PHE A 1 75 ? -4.431 -4.610 4.334 1.00 90.31 75 PHE A C 1
ATOM 619 O O . PHE A 1 75 ? -4.096 -4.990 3.213 1.00 90.31 75 PHE A O 1
ATOM 626 N N . THR A 1 76 ? -5.014 -3.427 4.545 1.00 90.94 76 THR A N 1
ATOM 627 C CA . THR A 1 76 ? -5.259 -2.449 3.477 1.00 90.94 76 THR A CA 1
ATOM 628 C C . THR A 1 76 ? -3.957 -2.077 2.770 1.00 90.94 76 THR A C 1
ATOM 630 O O . THR A 1 76 ? -3.927 -2.030 1.542 1.00 90.94 76 THR A O 1
ATOM 633 N N . LEU A 1 77 ? -2.868 -1.882 3.522 1.00 91.94 77 LEU A N 1
ATOM 634 C CA . LEU A 1 77 ? -1.528 -1.645 2.980 1.00 91.94 77 LEU A CA 1
ATOM 635 C C . LEU A 1 77 ? -1.054 -2.800 2.099 1.00 91.94 77 LEU A C 1
ATOM 637 O O . LEU A 1 77 ? -0.681 -2.563 0.954 1.00 91.94 77 LEU A O 1
ATOM 641 N N . ILE A 1 78 ? -1.140 -4.042 2.575 1.00 91.94 78 ILE A N 1
ATOM 642 C CA . ILE A 1 78 ? -0.719 -5.224 1.806 1.00 91.94 78 ILE A CA 1
ATOM 643 C C . ILE A 1 78 ? -1.523 -5.358 0.507 1.00 91.94 78 ILE A C 1
ATOM 645 O O . ILE A 1 78 ? -0.945 -5.536 -0.567 1.00 91.94 78 ILE A O 1
ATOM 649 N N . VAL A 1 79 ? -2.854 -5.259 0.589 1.00 92.94 79 VAL A N 1
ATOM 650 C CA . VAL A 1 79 ? -3.741 -5.368 -0.579 1.00 92.94 79 VAL A CA 1
ATOM 651 C C . VAL A 1 79 ? -3.431 -4.265 -1.588 1.00 92.94 79 VAL A C 1
ATOM 653 O O . VAL A 1 79 ? -3.302 -4.541 -2.783 1.00 92.94 79 VAL A O 1
ATOM 656 N N . PHE A 1 80 ? -3.263 -3.027 -1.116 1.00 93.19 80 PHE A N 1
ATOM 657 C CA . PHE A 1 80 ? -2.933 -1.898 -1.976 1.00 93.19 80 PHE A CA 1
ATOM 658 C C . PHE A 1 80 ? -1.563 -2.071 -2.638 1.00 93.19 80 PHE A C 1
ATOM 660 O O . PHE A 1 80 ? -1.451 -1.920 -3.853 1.00 93.19 80 PHE A O 1
ATOM 667 N N . GLN A 1 81 ? -0.533 -2.441 -1.875 1.00 92.00 81 GLN A N 1
ATOM 668 C CA . GLN A 1 81 ? 0.830 -2.604 -2.374 1.00 92.00 81 GLN A CA 1
ATOM 669 C C . GLN A 1 81 ? 0.928 -3.729 -3.410 1.00 92.00 81 GLN A C 1
ATOM 671 O O . GLN A 1 81 ? 1.570 -3.563 -4.453 1.00 92.00 81 GLN A O 1
ATOM 676 N N . PHE A 1 82 ? 0.242 -4.852 -3.179 1.00 92.75 82 PHE A N 1
ATOM 677 C CA . PHE A 1 82 ? 0.177 -5.940 -4.151 1.00 92.75 82 PHE A CA 1
ATOM 678 C C . PHE A 1 82 ? -0.561 -5.505 -5.425 1.00 92.75 82 PHE A C 1
ATOM 680 O O . PHE A 1 82 ? -0.056 -5.699 -6.531 1.00 92.75 82 PHE A O 1
ATOM 687 N N . GLY A 1 83 ? -1.706 -4.827 -5.288 1.00 92.31 83 GLY A N 1
ATOM 688 C CA . GLY A 1 83 ? -2.453 -4.284 -6.426 1.00 92.31 83 GLY A CA 1
ATOM 689 C C . GLY A 1 83 ? -1.647 -3.280 -7.251 1.00 92.31 83 GLY A C 1
ATOM 690 O O . GLY A 1 83 ? -1.568 -3.396 -8.475 1.00 92.31 83 GLY A O 1
ATOM 691 N N . ALA A 1 84 ? -0.980 -2.338 -6.589 1.00 91.38 84 ALA A N 1
ATOM 692 C CA . ALA A 1 84 ? -0.110 -1.364 -7.231 1.00 91.38 84 ALA A CA 1
ATOM 693 C C . ALA A 1 84 ? 1.091 -2.030 -7.925 1.00 91.38 84 ALA A C 1
ATOM 695 O O . ALA A 1 84 ? 1.467 -1.619 -9.022 1.00 91.38 84 ALA A O 1
ATOM 696 N N . THR A 1 85 ? 1.646 -3.104 -7.354 1.00 91.25 85 THR A N 1
ATOM 697 C CA . THR A 1 85 ? 2.718 -3.884 -7.995 1.00 91.25 85 THR A CA 1
ATOM 698 C C . THR A 1 85 ? 2.246 -4.493 -9.314 1.00 91.25 85 THR A C 1
ATOM 700 O O . THR A 1 85 ? 2.936 -4.379 -10.326 1.00 91.25 85 THR A O 1
ATOM 703 N N . LEU A 1 86 ? 1.042 -5.077 -9.348 1.00 91.44 86 LEU A N 1
ATOM 704 C CA . LEU A 1 86 ? 0.474 -5.615 -10.588 1.00 91.44 86 LEU A CA 1
ATOM 705 C C . LEU A 1 86 ? 0.245 -4.517 -11.634 1.00 91.44 86 LEU A C 1
ATOM 707 O O . LEU A 1 86 ? 0.560 -4.713 -12.810 1.00 91.44 86 LEU A O 1
ATOM 711 N N . LEU A 1 87 ? -0.250 -3.348 -11.214 1.00 90.06 87 LEU A N 1
ATOM 712 C CA . LEU A 1 87 ? -0.415 -2.198 -12.104 1.00 90.06 87 LEU A CA 1
ATOM 713 C C . LEU A 1 87 ? 0.925 -1.768 -12.712 1.00 90.06 87 LEU A C 1
ATOM 715 O O . LEU A 1 87 ? 1.014 -1.593 -13.926 1.00 90.06 87 LEU A O 1
ATOM 719 N N . ILE A 1 88 ? 1.981 -1.659 -11.907 1.00 88.69 88 ILE A N 1
ATOM 720 C CA . ILE A 1 88 ? 3.319 -1.304 -12.395 1.00 88.69 88 ILE A CA 1
ATOM 721 C C . ILE A 1 88 ? 3.856 -2.379 -13.338 1.00 88.69 88 ILE A C 1
ATOM 723 O O . ILE A 1 88 ? 4.312 -2.052 -14.435 1.00 88.69 88 ILE A O 1
ATOM 727 N N . ASN A 1 89 ? 3.728 -3.659 -12.992 1.00 88.06 89 ASN A N 1
ATOM 728 C CA . ASN A 1 89 ? 4.166 -4.749 -13.864 1.00 88.06 89 ASN A CA 1
ATOM 729 C C . ASN A 1 89 ? 3.492 -4.683 -15.242 1.00 88.06 89 ASN A C 1
ATOM 731 O O . ASN A 1 89 ? 4.153 -4.841 -16.271 1.00 88.06 89 ASN A O 1
ATOM 735 N N . ARG A 1 90 ? 2.188 -4.387 -15.279 1.00 87.81 90 ARG A N 1
ATOM 736 C CA . ARG A 1 90 ? 1.429 -4.289 -16.529 1.00 87.81 90 ARG A CA 1
ATOM 737 C C . ARG A 1 90 ? 1.719 -3.021 -17.320 1.00 87.81 90 ARG A C 1
ATOM 739 O O . ARG A 1 90 ? 1.909 -3.105 -18.530 1.00 87.81 90 ARG A O 1
ATOM 746 N N . PHE A 1 91 ? 1.678 -1.859 -16.676 1.00 88.06 91 PHE A N 1
ATOM 747 C CA . PHE A 1 91 ? 1.702 -0.566 -17.363 1.00 88.06 91 PHE A CA 1
ATOM 748 C C . PHE A 1 91 ? 3.113 -0.007 -17.523 1.00 88.06 91 PHE A C 1
ATOM 750 O O . PHE A 1 91 ? 3.441 0.521 -18.583 1.00 88.06 91 PHE A O 1
ATOM 757 N N . TYR A 1 92 ? 3.952 -0.148 -16.498 1.00 84.69 92 TYR A N 1
ATOM 758 C CA . TYR A 1 92 ? 5.310 0.386 -16.493 1.00 84.69 92 TYR A CA 1
ATOM 759 C C . TYR A 1 92 ? 6.301 -0.597 -17.123 1.00 84.69 92 TYR A C 1
ATOM 761 O O . TYR A 1 92 ? 6.976 -0.264 -18.095 1.00 84.69 92 TYR A O 1
ATOM 769 N N . LEU A 1 93 ? 6.332 -1.840 -16.632 1.00 84.50 93 LEU A N 1
ATOM 770 C CA . LEU A 1 93 ? 7.239 -2.880 -17.132 1.00 84.50 93 LEU A CA 1
ATOM 771 C C . LEU A 1 93 ? 6.728 -3.595 -18.392 1.00 84.50 93 LEU A C 1
ATOM 773 O O . LEU A 1 93 ? 7.487 -4.324 -19.029 1.00 84.50 93 LEU A O 1
ATOM 777 N N . LYS A 1 94 ? 5.456 -3.391 -18.765 1.00 86.50 94 LYS A N 1
ATOM 778 C CA . LYS A 1 94 ? 4.795 -4.026 -19.924 1.00 86.50 94 LYS A CA 1
ATOM 779 C C . LYS A 1 94 ? 4.871 -5.560 -19.913 1.00 86.50 94 LYS A C 1
ATOM 781 O O . LYS A 1 94 ? 4.834 -6.201 -20.964 1.00 86.50 94 LYS A O 1
ATOM 786 N N . GLN A 1 95 ? 4.960 -6.157 -18.728 1.00 86.44 95 GLN A N 1
ATOM 787 C CA . GLN A 1 95 ? 4.990 -7.603 -18.548 1.00 86.44 95 GLN A CA 1
ATOM 788 C C . GLN A 1 95 ? 3.571 -8.188 -18.571 1.00 86.44 95 GLN A C 1
ATOM 790 O O . GLN A 1 95 ? 2.575 -7.521 -18.268 1.00 86.44 95 GLN A O 1
ATOM 795 N N . LYS A 1 96 ? 3.464 -9.464 -18.957 1.00 87.38 96 LYS A N 1
ATOM 796 C CA . LYS A 1 96 ? 2.200 -10.204 -18.871 1.00 87.38 96 LYS A CA 1
ATOM 797 C C . LYS A 1 96 ? 1.979 -10.616 -17.416 1.00 87.38 96 LYS A C 1
ATOM 799 O O . LYS A 1 96 ? 2.856 -11.229 -16.822 1.00 87.38 96 LYS A O 1
ATOM 804 N N . ILE A 1 97 ? 0.811 -10.281 -16.875 1.00 88.00 97 ILE A N 1
ATOM 805 C CA . ILE A 1 97 ? 0.368 -10.757 -15.562 1.00 88.00 97 ILE A CA 1
ATOM 806 C C . ILE A 1 97 ? -0.144 -12.187 -15.736 1.00 88.00 97 ILE A C 1
ATOM 808 O O . ILE A 1 97 ? -0.927 -12.450 -16.656 1.00 88.00 97 ILE A O 1
ATOM 812 N N . ASN A 1 98 ? 0.292 -13.095 -14.868 1.00 90.31 98 ASN A N 1
ATOM 813 C CA . ASN A 1 98 ? -0.156 -14.479 -14.898 1.00 90.31 98 ASN A CA 1
ATOM 814 C C . ASN A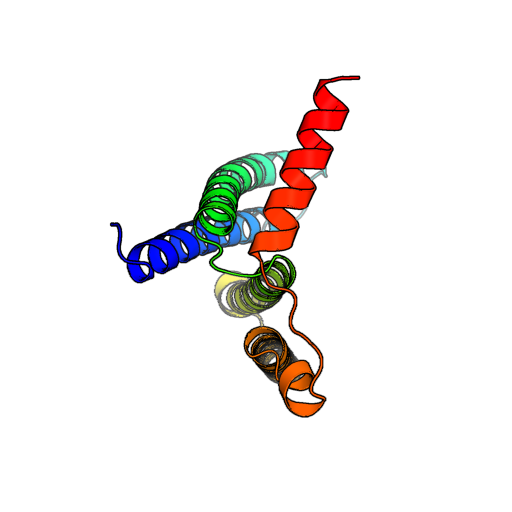 1 98 ? -1.531 -14.624 -14.240 1.00 90.31 98 ASN A C 1
ATOM 816 O O . ASN A 1 98 ? -1.918 -13.857 -13.361 1.00 90.31 98 ASN A O 1
ATOM 820 N N . ILE A 1 99 ? -2.267 -15.672 -14.619 1.00 90.12 99 ILE A N 1
ATOM 821 C CA . ILE A 1 99 ? -3.554 -16.005 -13.986 1.00 90.12 99 ILE A CA 1
ATOM 822 C C . ILE A 1 99 ? -3.371 -16.242 -12.478 1.00 90.12 99 ILE A C 1
ATOM 824 O O . ILE A 1 99 ? -4.220 -15.832 -11.689 1.00 90.12 99 ILE A O 1
ATOM 828 N N . SER A 1 100 ? -2.238 -16.822 -12.068 1.00 92.38 100 SER A N 1
ATOM 829 C CA . SER A 1 100 ? -1.871 -16.999 -10.658 1.00 92.38 100 SER A CA 1
ATOM 830 C C . SER A 1 100 ? -1.877 -15.688 -9.873 1.00 92.38 100 SER A C 1
ATOM 832 O O . SER A 1 100 ? -2.331 -15.668 -8.734 1.00 92.38 100 SER A O 1
ATOM 834 N N . ASP A 1 101 ? -1.431 -14.590 -10.484 1.00 89.94 101 ASP A N 1
ATOM 835 C CA . ASP A 1 101 ? -1.321 -13.291 -9.820 1.00 89.94 101 ASP A CA 1
ATOM 836 C C . ASP A 1 101 ? -2.709 -12.673 -9.598 1.00 89.94 101 ASP A C 1
ATOM 838 O O . ASP A 1 101 ? -2.983 -12.096 -8.544 1.00 89.94 101 ASP A O 1
ATOM 842 N N . TYR A 1 102 ? -3.619 -12.864 -10.561 1.00 89.56 102 TYR A N 1
ATOM 843 C CA . TYR A 1 102 ? -5.026 -12.479 -10.430 1.00 89.56 102 TYR A CA 1
ATOM 844 C C . TYR A 1 102 ? -5.753 -13.293 -9.351 1.00 89.56 102 TYR A C 1
ATOM 846 O O . TYR A 1 102 ? -6.544 -12.744 -8.583 1.00 89.56 102 TYR A O 1
ATOM 854 N N . VAL A 1 103 ? -5.472 -14.595 -9.254 1.00 93.62 103 VAL A N 1
ATOM 855 C CA . VAL A 1 103 ? -6.016 -15.438 -8.179 1.00 93.62 103 VAL A CA 1
ATOM 856 C C . VAL A 1 103 ? -5.454 -15.007 -6.821 1.00 93.62 103 VAL A C 1
ATOM 858 O O . VAL A 1 103 ? -6.213 -14.884 -5.861 1.00 93.62 103 VAL A O 1
ATOM 861 N N . ALA A 1 104 ? -4.153 -14.711 -6.739 1.00 93.38 104 ALA A N 1
ATOM 862 C CA . ALA A 1 104 ? -3.502 -14.272 -5.507 1.00 93.38 104 ALA A CA 1
ATOM 863 C C . ALA A 1 104 ? -4.096 -12.961 -4.971 1.00 93.38 104 ALA A C 1
ATOM 865 O O . ALA A 1 104 ? -4.443 -12.888 -3.792 1.00 93.38 104 ALA A O 1
ATOM 866 N N . ILE A 1 105 ? -4.289 -11.947 -5.826 1.00 91.69 105 ILE A N 1
ATOM 867 C CA . ILE A 1 105 ? -4.931 -10.700 -5.386 1.00 91.69 105 ILE A CA 1
ATOM 868 C C . ILE A 1 105 ? -6.389 -10.927 -4.968 1.00 91.69 105 ILE A C 1
ATOM 870 O O . ILE A 1 105 ? -6.838 -10.341 -3.985 1.00 91.69 105 ILE A O 1
ATOM 874 N N . GLY A 1 106 ? -7.113 -11.822 -5.649 1.00 91.50 106 GLY A N 1
ATOM 875 C CA . GLY A 1 106 ? -8.469 -12.211 -5.261 1.00 91.50 106 GLY A CA 1
ATOM 876 C C . GLY A 1 106 ? -8.521 -12.819 -3.857 1.00 91.50 106 GLY A C 1
ATOM 877 O O . GLY A 1 106 ? -9.351 -12.420 -3.041 1.00 91.50 106 GLY A O 1
ATOM 878 N N . LEU A 1 107 ? -7.590 -13.723 -3.538 1.00 94.06 107 LEU A N 1
ATOM 879 C CA . LEU A 1 107 ? -7.465 -14.313 -2.202 1.00 94.06 107 LEU A CA 1
ATOM 880 C C . LEU A 1 107 ? -7.125 -13.268 -1.133 1.00 94.06 107 LEU A C 1
ATOM 882 O O . LEU A 1 107 ? -7.706 -13.303 -0.050 1.00 94.06 107 LEU A O 1
ATOM 886 N N . LEU A 1 108 ? -6.237 -12.318 -1.436 1.00 92.75 108 LEU A N 1
ATOM 887 C CA . LEU A 1 108 ? -5.900 -11.226 -0.517 1.00 92.75 108 LEU A CA 1
ATOM 888 C C . LEU A 1 108 ? -7.109 -10.332 -0.217 1.00 92.75 108 LEU A C 1
ATOM 890 O O . LEU A 1 108 ? -7.332 -9.974 0.938 1.00 92.75 108 LEU A O 1
ATOM 894 N N . ILE A 1 109 ? -7.922 -10.013 -1.228 1.00 90.75 109 ILE A N 1
ATOM 895 C CA . ILE A 1 109 ? -9.153 -9.233 -1.044 1.00 90.75 109 ILE A CA 1
ATOM 896 C C . ILE A 1 109 ? -10.155 -10.001 -0.175 1.00 90.75 109 ILE A C 1
ATOM 898 O O . ILE A 1 109 ? -10.740 -9.425 0.741 1.00 90.75 109 ILE A O 1
ATOM 902 N N . ILE A 1 110 ? -10.332 -11.305 -0.413 1.00 90.75 110 ILE A N 1
ATOM 903 C CA . ILE A 1 110 ? -11.213 -12.148 0.410 1.00 90.75 110 ILE A CA 1
ATOM 904 C C . ILE A 1 110 ? -10.730 -12.166 1.865 1.00 90.75 110 ILE A C 1
ATOM 906 O O . ILE A 1 110 ? -11.527 -11.949 2.778 1.00 90.75 110 ILE A O 1
ATOM 910 N N . ALA A 1 111 ? -9.430 -12.369 2.091 1.00 88.69 111 ALA A N 1
ATOM 911 C CA . ALA A 1 111 ? -8.837 -12.342 3.426 1.00 88.69 111 ALA A CA 1
ATOM 912 C C . ALA A 1 111 ? -9.054 -10.988 4.122 1.00 88.69 111 ALA A C 1
ATOM 914 O O . ALA A 1 111 ? -9.418 -10.949 5.300 1.00 88.69 111 ALA A O 1
ATOM 915 N N . TYR A 1 112 ? -8.909 -9.885 3.384 1.00 88.25 112 TYR A N 1
ATOM 916 C CA . TYR A 1 112 ? -9.183 -8.546 3.895 1.00 88.25 112 TYR A CA 1
ATOM 917 C C . TYR A 1 112 ? -10.648 -8.375 4.314 1.00 88.25 112 TYR A C 1
ATOM 919 O O . TYR A 1 112 ? -10.903 -7.950 5.436 1.00 88.25 112 TYR A O 1
ATOM 927 N N . ILE A 1 113 ? -11.612 -8.783 3.483 1.00 87.31 113 ILE A N 1
ATOM 928 C CA . ILE A 1 113 ? -13.048 -8.701 3.812 1.00 87.31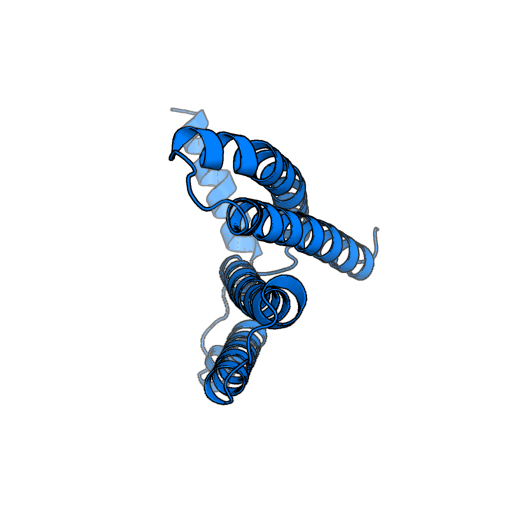 113 ILE A CA 1
ATOM 929 C C . ILE A 1 113 ? -13.377 -9.519 5.066 1.00 87.31 113 ILE A C 1
ATOM 931 O O . ILE A 1 113 ? -14.129 -9.064 5.931 1.00 87.31 113 ILE A O 1
ATOM 935 N N . ILE A 1 114 ? -12.797 -10.717 5.188 1.00 85.88 114 ILE A N 1
ATOM 936 C CA . ILE A 1 114 ? -12.964 -11.572 6.369 1.00 85.88 114 ILE A CA 1
ATOM 937 C C . ILE A 1 114 ? -12.457 -10.861 7.631 1.00 85.88 114 ILE A C 1
ATOM 939 O O . ILE A 1 114 ? -13.139 -10.893 8.662 1.00 85.88 114 ILE A O 1
ATOM 943 N N . SER A 1 115 ? -11.291 -10.212 7.544 1.00 84.50 115 SER A N 1
ATOM 944 C CA . SER A 1 115 ? -10.702 -9.439 8.642 1.00 84.50 115 SER A CA 1
ATOM 945 C C . SER A 1 115 ? -11.529 -8.197 8.983 1.00 84.50 115 SER A C 1
ATOM 947 O O . SER A 1 115 ? -11.759 -7.922 10.157 1.00 84.50 115 SER A O 1
ATOM 949 N N . GLU A 1 116 ? -11.988 -7.450 7.980 1.00 79.12 116 GLU A N 1
ATOM 950 C CA . GLU A 1 116 ? -12.724 -6.194 8.148 1.00 79.12 116 GLU A CA 1
ATOM 951 C C . GLU A 1 116 ? -14.073 -6.418 8.840 1.00 79.12 116 GLU A C 1
ATOM 953 O O . GLU A 1 116 ? -14.426 -5.749 9.809 1.00 79.12 116 GLU A O 1
ATOM 958 N N . LEU A 1 117 ? -14.819 -7.427 8.390 1.00 82.56 117 LEU A N 1
ATOM 959 C CA . LEU A 1 117 ? -16.146 -7.736 8.919 1.00 82.56 117 LEU A CA 1
ATOM 960 C C . LEU A 1 117 ? -16.114 -8.513 10.242 1.00 82.56 117 LEU A C 1
ATOM 962 O O . LEU A 1 117 ? -17.187 -8.778 10.808 1.00 82.56 117 LEU A O 1
ATOM 966 N N . HIS A 1 118 ? -14.917 -8.878 10.720 1.00 80.50 118 HIS A N 1
ATOM 967 C CA . HIS A 1 118 ? -14.692 -9.767 11.858 1.00 80.50 118 HIS A CA 1
ATOM 968 C C . HIS A 1 118 ? -15.548 -11.043 11.764 1.00 80.50 118 HIS A C 1
ATOM 970 O O . HIS A 1 118 ? -16.167 -11.463 12.745 1.00 80.50 118 HIS A O 1
ATOM 976 N N . LEU A 1 119 ? -15.632 -11.645 10.566 1.00 74.12 119 LEU A N 1
ATOM 977 C CA . LEU A 1 119 ? -16.574 -12.741 10.288 1.00 74.12 119 LEU A CA 1
ATOM 978 C C . LEU A 1 119 ? -16.362 -13.932 11.220 1.00 74.12 119 LEU A C 1
ATOM 980 O O . LEU A 1 119 ? -17.333 -14.481 11.728 1.00 74.12 119 LEU A O 1
ATOM 984 N N . PHE A 1 120 ? -15.109 -14.283 11.511 1.00 73.31 120 PHE A N 1
ATOM 985 C CA . PHE A 1 120 ? -14.792 -15.352 12.457 1.00 73.31 120 PHE A CA 1
ATOM 986 C C . PHE A 1 120 ? -15.231 -15.009 13.884 1.00 73.31 120 PHE A C 1
ATOM 988 O O . PHE A 1 120 ? -15.883 -15.821 14.529 1.00 73.31 120 PHE A O 1
ATOM 995 N N . SER A 1 121 ? -14.968 -13.798 14.376 1.00 74.19 121 SER A N 1
ATOM 996 C CA . SER A 1 121 ? -15.418 -13.403 15.718 1.00 74.19 121 SER A CA 1
ATOM 997 C C . SER A 1 121 ? -16.944 -13.429 15.839 1.00 74.19 121 SER A C 1
ATOM 999 O O . SER A 1 121 ? -17.463 -13.872 16.859 1.00 74.19 121 SER A O 1
ATOM 1001 N N . LYS A 1 122 ? -17.664 -13.036 14.778 1.00 73.06 122 LYS A N 1
ATOM 1002 C CA . LYS A 1 122 ? -19.132 -13.126 14.717 1.00 73.06 122 LYS A CA 1
ATOM 1003 C C . LYS A 1 122 ? -19.640 -14.567 14.632 1.00 73.06 122 LYS A C 1
ATOM 1005 O O . LYS A 1 122 ? -20.642 -14.875 15.265 1.00 73.06 122 LYS A O 1
ATOM 1010 N N . LEU A 1 123 ? -18.960 -15.439 13.887 1.00 78.06 123 LEU A N 1
ATOM 1011 C CA . LEU A 1 123 ? -19.339 -16.847 13.732 1.00 78.06 123 LEU A CA 1
ATOM 1012 C C . LEU A 1 123 ? -19.100 -17.657 15.018 1.00 78.06 123 LEU A C 1
ATOM 1014 O O . LEU A 1 123 ? -19.900 -18.522 15.356 1.00 78.06 123 LEU A O 1
ATOM 1018 N N . PHE A 1 124 ? -18.018 -17.361 15.743 1.00 79.75 124 PHE A N 1
ATOM 1019 C CA . PHE A 1 124 ? -17.599 -18.077 16.955 1.00 79.75 124 PHE A CA 1
ATOM 1020 C C . PHE A 1 124 ? -18.001 -17.376 18.266 1.00 79.75 124 PHE A C 1
ATOM 1022 O O . PHE A 1 124 ? -17.626 -17.833 19.342 1.00 79.75 124 PHE A O 1
ATOM 1029 N N . GLY A 1 125 ? -18.748 -16.268 18.200 1.00 74.44 125 GLY A N 1
ATOM 1030 C CA . GLY A 1 125 ? -19.231 -15.540 19.381 1.00 74.44 125 GLY A CA 1
ATOM 1031 C C . GLY A 1 125 ? -18.129 -14.922 20.251 1.00 74.44 125 GLY A C 1
ATOM 1032 O O . GLY A 1 125 ? -18.351 -14.667 21.434 1.00 74.44 125 GLY A O 1
ATOM 1033 N N . LEU A 1 126 ? -16.935 -14.694 19.696 1.00 74.69 126 LEU A N 1
ATOM 1034 C CA . LEU A 1 126 ? -15.800 -14.140 20.434 1.00 74.69 126 LEU A CA 1
ATOM 1035 C C . LEU A 1 126 ? -15.952 -12.616 20.591 1.00 74.69 126 LEU A C 1
ATOM 1037 O O . LEU A 1 126 ? -16.308 -11.938 19.621 1.00 74.69 126 LEU A O 1
ATOM 1041 N N . PRO A 1 127 ? -15.659 -12.050 21.779 1.00 70.62 127 PRO A N 1
ATOM 1042 C CA . PRO A 1 127 ? -15.765 -10.615 22.006 1.00 70.62 127 PRO A CA 1
ATOM 1043 C C . PRO A 1 127 ? -14.782 -9.860 21.108 1.00 70.62 127 PRO A C 1
ATOM 1045 O O . PRO A 1 127 ? -13.587 -10.150 21.083 1.00 70.62 127 PRO A O 1
ATOM 1048 N N . ILE A 1 128 ? -15.295 -8.874 20.371 1.00 65.00 128 ILE A N 1
ATOM 1049 C CA . ILE A 1 128 ? -14.480 -7.974 19.554 1.00 65.00 128 ILE A CA 1
ATOM 1050 C C . ILE A 1 128 ? -13.997 -6.848 20.482 1.00 65.00 128 ILE A C 1
ATOM 1052 O O . ILE A 1 128 ? -14.841 -6.101 20.989 1.00 65.00 128 ILE A O 1
ATOM 1056 N N . PRO A 1 129 ? -12.684 -6.722 20.751 1.00 64.56 129 PRO A N 1
ATOM 1057 C CA . PRO A 1 129 ? -12.170 -5.651 21.597 1.00 64.56 129 PRO A CA 1
ATOM 1058 C C . PRO A 1 129 ? -12.523 -4.293 20.979 1.00 64.56 129 PRO A C 1
ATOM 1060 O O . PRO A 1 129 ? -12.294 -4.055 19.792 1.00 64.56 129 PRO A O 1
ATOM 1063 N N . LYS A 1 130 ? -13.131 -3.404 21.773 1.00 58.78 130 LYS A N 1
ATOM 1064 C CA . LYS A 1 130 ? -13.496 -2.057 21.322 1.00 58.78 130 LYS A CA 1
ATOM 1065 C C . LYS A 1 130 ? -12.257 -1.162 21.322 1.00 58.78 130 LYS A C 1
ATOM 1067 O O . LYS A 1 130 ? -11.529 -1.090 22.306 1.00 58.78 130 LYS A O 1
ATOM 1072 N N . HIS A 1 131 ? -12.076 -0.425 20.227 1.00 56.75 131 HIS A N 1
ATOM 1073 C CA . HIS A 1 131 ? -10.934 0.466 19.949 1.00 56.75 131 HIS A CA 1
ATOM 1074 C C . HIS A 1 131 ? -10.672 1.533 21.041 1.00 56.75 131 HIS A C 1
ATOM 1076 O O . HIS A 1 131 ? -9.558 2.031 21.183 1.00 56.75 131 HIS A O 1
ATOM 1082 N N . GLU A 1 132 ? -11.675 1.873 21.861 1.00 55.62 132 GLU A N 1
ATOM 1083 C CA . GLU A 1 132 ? -11.541 2.857 22.949 1.00 55.62 132 GLU A CA 1
ATOM 1084 C C . GLU A 1 132 ? -10.646 2.395 24.113 1.00 55.62 132 GLU A C 1
ATOM 1086 O O . GLU A 1 132 ? -9.994 3.233 24.749 1.00 55.62 132 GLU A O 1
ATOM 1091 N N . ASP A 1 133 ? -10.574 1.088 24.385 1.00 54.22 133 ASP A N 1
ATOM 1092 C CA . ASP A 1 133 ? -9.804 0.565 25.521 1.00 54.22 133 ASP A CA 1
ATOM 1093 C C . ASP A 1 133 ? -8.288 0.649 25.276 1.00 54.22 133 ASP A C 1
ATOM 1095 O O . ASP A 1 133 ? -7.519 0.972 26.186 1.00 54.22 133 ASP A O 1
ATOM 1099 N N . ASP A 1 134 ? -7.853 0.493 24.025 1.00 57.94 134 ASP A N 1
ATOM 1100 C CA . ASP A 1 134 ? -6.441 0.581 23.639 1.00 57.94 134 ASP A CA 1
ATOM 1101 C C . ASP A 1 134 ? -5.894 2.014 23.646 1.00 57.94 134 ASP A C 1
ATOM 1103 O O . ASP A 1 134 ? -4.695 2.223 23.857 1.00 57.94 134 ASP A O 1
ATOM 1107 N N . LYS A 1 135 ? -6.752 3.018 23.424 1.00 57.47 135 LYS A N 1
ATOM 1108 C CA . LYS A 1 135 ? -6.354 4.433 23.470 1.00 57.47 135 LYS A CA 1
ATOM 1109 C C . LYS A 1 135 ? -6.086 4.874 24.909 1.00 57.47 135 LYS A C 1
ATOM 1111 O O . LYS A 1 135 ? -5.026 5.417 25.199 1.00 57.47 135 LYS A O 1
ATOM 1116 N N . LYS A 1 136 ? -6.988 4.530 25.840 1.00 57.06 136 LYS A N 1
ATOM 1117 C CA . LYS A 1 136 ? -6.802 4.799 27.280 1.00 57.06 136 LYS A CA 1
ATOM 1118 C C . LYS A 1 136 ? -5.604 4.057 27.870 1.00 57.06 136 LYS A C 1
ATOM 1120 O O . LYS A 1 136 ? -4.976 4.572 28.795 1.00 57.06 136 LYS A O 1
ATOM 1125 N N . LYS A 1 137 ? -5.303 2.855 27.374 1.00 61.41 137 LYS A N 1
ATOM 1126 C CA . LYS A 1 137 ? -4.163 2.056 27.835 1.00 61.41 137 LYS A CA 1
ATOM 1127 C C . LYS A 1 137 ? -2.828 2.626 27.339 1.00 61.41 137 LYS A C 1
ATOM 1129 O O . LYS A 1 137 ? -1.953 2.875 28.164 1.00 61.41 137 LYS A O 1
ATOM 1134 N N . ARG A 1 138 ? -2.718 2.970 26.048 1.00 62.97 138 ARG A N 1
ATOM 1135 C CA . ARG A 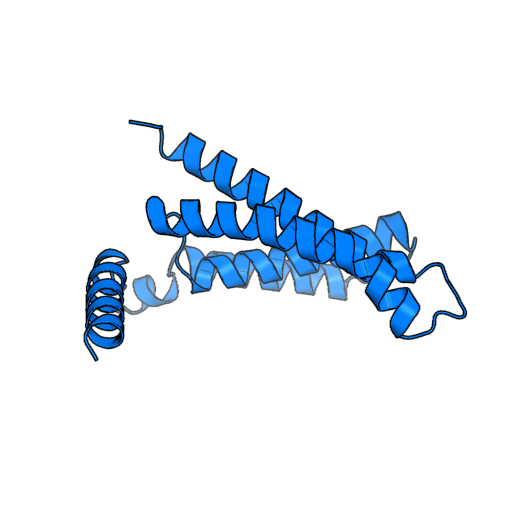1 138 ? -1.528 3.645 25.489 1.00 62.97 138 ARG A CA 1
ATOM 1136 C C . ARG A 1 138 ? -1.277 5.025 26.094 1.00 62.97 138 ARG A C 1
ATOM 1138 O O . ARG A 1 138 ? -0.139 5.341 26.416 1.00 62.97 138 ARG A O 1
ATOM 1145 N N . ASP A 1 139 ? -2.322 5.820 26.323 1.00 68.06 139 ASP A N 1
ATOM 1146 C CA . ASP A 1 139 ? -2.180 7.135 26.965 1.00 68.06 139 ASP A CA 1
ATOM 1147 C C . ASP A 1 139 ? -1.670 7.026 28.412 1.00 68.06 139 ASP A C 1
ATOM 1149 O O . ASP A 1 139 ? -0.981 7.924 28.898 1.00 68.06 139 ASP A O 1
ATOM 1153 N N . LYS A 1 140 ? -1.993 5.932 29.116 1.00 69.94 140 LYS A N 1
ATOM 1154 C CA . LYS A 1 140 ? -1.441 5.642 30.447 1.00 69.94 140 LYS A CA 1
ATOM 1155 C C . LYS A 1 140 ? 0.023 5.212 30.373 1.00 69.94 140 LYS A C 1
ATOM 1157 O O . LYS A 1 140 ? 0.820 5.730 31.145 1.00 69.94 140 LYS A O 1
ATOM 1162 N N . GLU A 1 141 ? 0.376 4.330 29.441 1.00 72.69 141 GLU A N 1
ATOM 1163 C CA . GLU A 1 141 ? 1.754 3.854 29.249 1.00 72.69 141 GLU A CA 1
ATOM 1164 C C . GLU A 1 141 ? 2.702 4.992 28.830 1.00 72.69 141 GLU A C 1
ATOM 1166 O O . GLU A 1 141 ? 3.765 5.154 29.421 1.00 72.69 141 GLU A O 1
ATOM 1171 N N . ILE A 1 142 ? 2.291 5.860 27.897 1.00 73.69 142 ILE A N 1
ATOM 1172 C CA . ILE A 1 142 ? 3.085 7.027 27.469 1.00 73.69 142 ILE A CA 1
ATOM 1173 C C . ILE A 1 142 ? 3.282 8.015 28.626 1.00 73.69 142 ILE A C 1
ATOM 1175 O O . ILE A 1 142 ? 4.384 8.517 28.836 1.00 73.69 142 ILE A O 1
ATOM 1179 N N . LYS A 1 143 ? 2.234 8.281 29.416 1.00 73.00 143 LYS A N 1
ATOM 1180 C CA . LYS A 1 143 ? 2.350 9.144 30.603 1.00 73.00 143 LYS A CA 1
ATOM 1181 C C . LYS A 1 143 ? 3.251 8.556 31.682 1.00 73.00 143 LYS A C 1
ATOM 1183 O O . LYS A 1 143 ? 3.787 9.324 32.470 1.00 73.00 143 LYS A O 1
ATOM 1188 N N . GLN A 1 144 ? 3.384 7.235 31.742 1.00 73.50 144 GLN A N 1
ATOM 1189 C CA . GLN A 1 144 ? 4.265 6.563 32.687 1.00 73.50 144 GLN A CA 1
ATOM 1190 C C . GLN A 1 144 ? 5.729 6.672 32.240 1.00 73.50 144 GLN A C 1
ATOM 1192 O O . GLN A 1 144 ? 6.555 7.098 33.031 1.00 73.50 144 GLN A O 1
ATOM 1197 N N . ILE A 1 145 ? 6.015 6.458 30.951 1.00 76.06 145 ILE A N 1
ATOM 1198 C CA . ILE A 1 145 ? 7.362 6.608 30.364 1.00 76.06 145 ILE A CA 1
ATOM 1199 C C . ILE A 1 145 ? 7.888 8.052 30.444 1.00 76.06 145 ILE A C 1
ATOM 1201 O O . ILE A 1 145 ? 9.082 8.257 30.581 1.00 76.06 145 ILE A O 1
ATOM 1205 N N . ILE A 1 146 ? 7.017 9.063 30.342 1.00 73.88 146 ILE A N 1
ATOM 1206 C CA . ILE A 1 146 ? 7.413 10.485 30.431 1.00 73.88 146 ILE A CA 1
ATOM 1207 C C . ILE A 1 146 ? 7.634 10.936 31.890 1.00 73.88 146 ILE A C 1
ATOM 1209 O O . ILE A 1 146 ? 8.178 12.013 32.131 1.00 73.88 146 ILE A O 1
ATOM 1213 N N . LYS A 1 147 ? 7.160 10.157 32.869 1.00 64.62 147 LYS A N 1
ATOM 1214 C CA . LYS A 1 147 ? 7.243 10.493 34.297 1.00 64.62 147 LYS A CA 1
ATOM 1215 C C . LYS A 1 147 ? 8.448 9.847 34.998 1.00 64.62 147 LYS A C 1
ATOM 1217 O O . LYS A 1 147 ? 8.763 10.282 36.105 1.00 64.62 147 LYS A O 1
ATOM 1222 N N . ASP A 1 148 ? 9.078 8.865 34.356 1.00 50.75 148 ASP A N 1
ATOM 1223 C CA . ASP A 1 148 ? 10.344 8.232 34.752 1.00 50.75 148 ASP A CA 1
ATOM 1224 C C . ASP A 1 148 ? 11.537 8.916 34.054 1.00 50.75 148 ASP A C 1
ATOM 1226 O O . ASP A 1 148 ? 12.618 8.992 34.682 1.00 50.75 148 ASP A O 1
#

Sequence (148 aa):
MESQVINYILFFTLFVIGQSLVMIGSFISLPYKNLSMWESLKMSLPFVWADWLFLTFAIMLLHKHSLLTNTQFLFTLIVFQFGATLLINRFYLKQKINISDYVAIGLLIIAYIISELHLFSKLFGLPIPKHEDDKKKRDKEIKQIIKD

Foldseek 3Di:
DPPPVVLVVLLVVLQLQLLVLQLCLVCVCVVPDDDDPVRSCVSSVVSNVSSCVSVVVSVVSCLVSVNDDPVLVVLVSVLSNLVVVVVCCCPVVVHDDDPVSVVVSVVSVVVSVCVRVVVVCVVVVPDDDDPVVVVVVVVVVVVVVVVD

Organism: NCBI:txid1070528

pLDDT: mean 84.92, std 11.06, range [46.12, 95.88]

Secondary structure (DSSP, 8-state):
---HHHHHHHHHHHHHHHHHHHHHHHHTTTT-SS--HHHHHHHHHHHHHHHHHHHHHHHHHHHHHT-S-HHHHHHHHHHHHHHHHHHHHHHTS-PPPPHHHHHHHHHHHHHHHHHHTTHHHHHTT-----HHHHHHHHHHHHHHHTT-

Radius of gyration: 19.12 Å; chains: 1; bounding box: 45×36×55 Å